Protein AF-A0AAD8BGC6-F1 (afdb_monomer_lite)

InterPro domains:
  IPR000845 Nucleoside phosphorylase domain [PF01048] (9-114)
  IPR035994 Nucleoside phosphorylase superfamily [G3DSA:3.40.50.1580] (1-139)
  IPR035994 Nucleoside phosphorylase superfamily [SSF53167] (5-126)

Structure (mmCIF, N/CA/C/O backbone):
data_AF-A0AAD8BGC6-F1
#
_entry.id   AF-A0AAD8BGC6-F1
#
loop_
_atom_site.group_PDB
_atom_site.id
_atom_site.type_symbol
_atom_site.label_atom_id
_atom_site.label_alt_id
_atom_site.label_comp_id
_atom_site.label_asym_id
_atom_site.label_entity_id
_atom_site.label_seq_id
_atom_site.pdbx_PDB_ins_code
_atom_site.Cartn_x
_atom_site.Cartn_y
_atom_site.Cartn_z
_atom_site.occupancy
_atom_site.B_iso_or_equiv
_atom_site.auth_seq_id
_atom_site.auth_comp_id
_atom_site.auth_asym_id
_atom_site.auth_atom_id
_atom_site.pdbx_PDB_model_num
ATOM 1 N N . ASN A 1 1 ? -9.251 2.056 -31.983 1.00 30.80 1 ASN A N 1
ATOM 2 C CA . ASN A 1 1 ? -8.949 0.799 -32.692 1.00 30.80 1 ASN A CA 1
ATOM 3 C C . ASN A 1 1 ? -8.050 -0.029 -31.780 1.00 30.80 1 ASN A C 1
ATOM 5 O O . ASN A 1 1 ? -7.022 0.501 -31.376 1.00 30.80 1 ASN A O 1
ATOM 9 N N . LYS A 1 2 ? -8.471 -1.263 -31.461 1.00 30.55 2 LYS A N 1
ATOM 10 C CA . LYS A 1 2 ? -7.901 -2.273 -30.542 1.00 30.55 2 LYS A CA 1
ATOM 11 C C . LYS A 1 2 ? -8.475 -2.325 -29.111 1.00 30.55 2 LYS A C 1
ATOM 13 O O . LYS A 1 2 ? -8.086 -1.583 -28.216 1.00 30.55 2 LYS A O 1
ATOM 18 N N . ASP A 1 3 ? -9.409 -3.258 -28.973 1.00 41.06 3 ASP A N 1
ATOM 19 C CA . ASP A 1 3 ? -10.087 -3.787 -27.789 1.00 41.06 3 ASP A CA 1
ATOM 20 C C . ASP A 1 3 ? -9.130 -4.116 -26.653 1.00 41.06 3 ASP A C 1
ATOM 22 O O . ASP A 1 3 ? -8.212 -4.891 -26.905 1.00 41.06 3 ASP A O 1
ATOM 26 N N . ARG A 1 4 ? -9.370 -3.641 -25.419 1.00 41.50 4 ARG A N 1
ATOM 27 C CA . ARG A 1 4 ? -8.818 -4.253 -24.194 1.00 41.50 4 ARG A CA 1
ATOM 28 C C . ARG A 1 4 ? -9.682 -3.944 -22.968 1.00 41.50 4 ARG A C 1
ATOM 30 O O . ARG A 1 4 ? -9.384 -3.042 -22.198 1.00 41.50 4 ARG A O 1
ATOM 37 N N . HIS A 1 5 ? -10.700 -4.769 -22.737 1.00 39.47 5 HIS A N 1
ATOM 38 C CA . HIS A 1 5 ? -11.029 -5.168 -21.368 1.00 39.47 5 HIS A CA 1
ATOM 39 C C . HIS A 1 5 ? -9.799 -5.924 -20.840 1.00 39.47 5 HIS A C 1
ATOM 41 O O . HIS A 1 5 ? -9.627 -7.104 -21.137 1.00 39.47 5 HIS A O 1
ATOM 47 N N . HIS A 1 6 ? -8.841 -5.239 -20.221 1.00 49.66 6 HIS A N 1
ATOM 48 C CA . HIS A 1 6 ? -7.754 -5.904 -19.505 1.00 49.66 6 HIS A CA 1
ATOM 49 C C . HIS A 1 6 ? -8.072 -5.807 -18.023 1.00 49.66 6 HIS A C 1
ATOM 51 O O . HIS A 1 6 ? -8.254 -4.713 -17.501 1.00 49.66 6 HIS A O 1
ATOM 57 N N . ASN A 1 7 ? -8.167 -6.964 -17.369 1.00 52.38 7 ASN A N 1
ATOM 58 C CA . ASN A 1 7 ? -8.185 -7.032 -15.918 1.00 52.38 7 ASN A CA 1
ATOM 59 C C . ASN A 1 7 ? -6.838 -6.503 -15.445 1.00 52.38 7 ASN A C 1
ATOM 61 O O . ASN A 1 7 ? -5.804 -7.146 -15.646 1.00 52.38 7 ASN A O 1
ATOM 65 N N . GLU A 1 8 ? -6.855 -5.306 -14.883 1.00 76.44 8 GLU A N 1
ATOM 66 C CA . GLU A 1 8 ? -5.655 -4.678 -14.367 1.00 76.44 8 GLU A CA 1
ATOM 67 C C . GLU A 1 8 ? -5.478 -5.061 -12.906 1.00 76.44 8 GLU A C 1
ATOM 69 O O . GLU A 1 8 ? -6.408 -5.006 -12.093 1.00 76.44 8 GLU A O 1
ATOM 74 N N . PHE A 1 9 ? -4.262 -5.473 -12.576 1.00 89.25 9 PHE A N 1
ATOM 75 C CA . PHE A 1 9 ? -3.893 -5.807 -11.214 1.00 89.25 9 PHE A CA 1
ATOM 76 C C . PHE A 1 9 ? -3.120 -4.646 -10.626 1.00 89.25 9 PHE A C 1
ATOM 78 O O . PHE A 1 9 ? -2.077 -4.263 -11.148 1.00 89.25 9 PHE A O 1
ATOM 85 N N . VAL A 1 10 ? -3.606 -4.112 -9.514 1.00 91.31 10 VAL A N 1
ATOM 86 C CA . VAL A 1 10 ? -2.888 -3.097 -8.752 1.00 91.31 10 VAL A CA 1
ATOM 87 C C . VAL A 1 10 ? -2.345 -3.745 -7.493 1.00 91.31 10 VAL A C 1
ATOM 89 O O . VAL A 1 10 ? -3.103 -4.153 -6.611 1.00 91.31 10 VAL A O 1
ATOM 92 N N . LEU A 1 11 ? -1.024 -3.842 -7.410 1.00 93.19 11 LEU A N 1
ATOM 93 C CA . LEU A 1 11 ? -0.325 -4.378 -6.252 1.00 93.19 11 LEU A CA 1
ATOM 94 C C . LEU A 1 11 ? 0.212 -3.214 -5.431 1.00 93.19 11 LEU A C 1
ATOM 96 O O . LEU A 1 11 ? 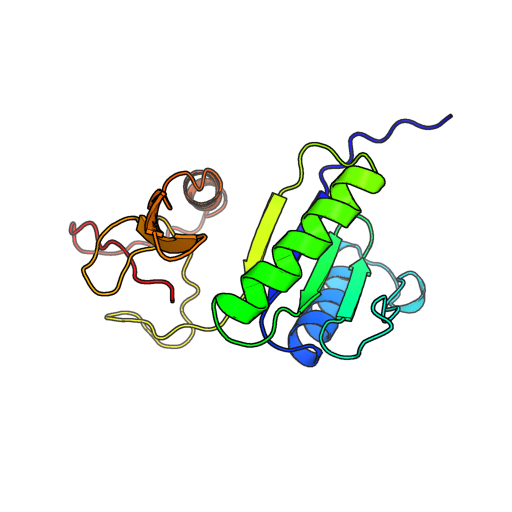1.007 -2.418 -5.923 1.00 93.19 11 LEU A O 1
ATOM 100 N N . VAL A 1 12 ? -0.206 -3.119 -4.173 1.00 94.00 12 VAL A N 1
ATOM 101 C CA . VAL A 1 12 ? 0.272 -2.082 -3.254 1.00 94.00 12 VAL A CA 1
ATOM 102 C C . VAL A 1 12 ? 1.065 -2.699 -2.111 1.00 94.00 12 VAL A C 1
ATOM 104 O O . VAL A 1 12 ? 0.656 -3.710 -1.542 1.00 94.00 12 VAL A O 1
ATOM 107 N N . GLY A 1 13 ? 2.185 -2.087 -1.738 1.00 94.06 13 GLY A N 1
ATOM 108 C CA . GLY A 1 13 ? 2.995 -2.561 -0.614 1.00 94.06 13 GLY A CA 1
ATOM 109 C C . GLY A 1 13 ? 3.799 -1.460 0.062 1.00 94.06 13 GLY A C 1
ATOM 110 O O . GLY A 1 13 ? 3.740 -0.302 -0.325 1.00 94.06 13 GLY A O 1
ATOM 111 N N . GLY A 1 14 ? 4.530 -1.798 1.123 1.00 92.31 14 GLY A N 1
ATOM 112 C CA . GLY A 1 14 ? 5.122 -0.778 1.997 1.00 92.31 14 GLY A CA 1
ATOM 113 C C . GLY A 1 14 ? 6.256 0.041 1.362 1.00 92.31 14 GLY A C 1
ATOM 114 O O . GLY A 1 14 ? 6.100 1.234 1.103 1.00 92.31 14 GLY A O 1
ATOM 115 N N . THR A 1 15 ? 7.424 -0.575 1.165 1.00 91.44 15 THR A N 1
ATOM 116 C CA . THR A 1 15 ? 8.645 0.118 0.723 1.00 91.44 15 THR A CA 1
ATOM 117 C C . THR A 1 15 ? 8.817 0.052 -0.788 1.00 91.44 15 THR A C 1
ATOM 119 O O . THR A 1 15 ? 8.341 -0.882 -1.434 1.00 91.44 15 THR A O 1
ATOM 122 N N . ARG A 1 16 ? 9.528 1.039 -1.337 1.00 91.25 16 ARG A N 1
ATOM 123 C CA . ARG A 1 16 ? 9.845 1.131 -2.764 1.00 91.25 16 ARG A CA 1
ATOM 124 C C . ARG A 1 16 ? 10.629 -0.085 -3.241 1.00 91.25 16 ARG A C 1
ATOM 126 O O . ARG A 1 16 ? 10.226 -0.738 -4.191 1.00 91.25 16 ARG A O 1
ATOM 133 N N . GLU A 1 17 ? 11.676 -0.440 -2.509 1.00 90.38 17 GLU A N 1
ATOM 134 C CA . GLU A 1 17 ? 12.637 -1.481 -2.876 1.00 90.38 17 GLU A CA 1
ATOM 135 C C . GLU A 1 17 ? 11.955 -2.857 -2.958 1.00 90.38 17 GLU A C 1
ATOM 137 O O . GLU A 1 17 ? 12.233 -3.651 -3.857 1.00 90.38 17 GLU A O 1
ATOM 142 N N . ARG A 1 18 ? 10.987 -3.124 -2.065 1.00 91.50 18 ARG A N 1
ATOM 143 C CA . ARG A 1 18 ? 10.178 -4.352 -2.120 1.00 91.50 18 ARG A CA 1
ATOM 144 C C . ARG A 1 18 ? 9.264 -4.376 -3.338 1.00 91.50 18 ARG A C 1
ATOM 146 O O . ARG A 1 18 ? 9.140 -5.423 -3.964 1.00 91.50 18 ARG A O 1
ATOM 153 N N . MET A 1 19 ? 8.625 -3.253 -3.662 1.00 91.62 19 MET A N 1
ATOM 154 C CA . MET A 1 19 ? 7.721 -3.182 -4.812 1.00 91.62 19 MET A CA 1
ATOM 155 C C . MET A 1 19 ? 8.471 -3.249 -6.140 1.00 91.62 19 MET A C 1
ATOM 157 O O . MET A 1 19 ? 7.980 -3.885 -7.064 1.00 91.62 19 MET A O 1
ATOM 161 N N . GLU A 1 20 ? 9.673 -2.681 -6.216 1.00 89.75 20 GLU A N 1
ATOM 162 C CA . GLU A 1 20 ? 10.548 -2.817 -7.381 1.00 89.75 20 GLU A CA 1
ATOM 163 C C . GLU A 1 20 ? 10.999 -4.267 -7.573 1.00 89.75 20 GLU A C 1
ATOM 165 O O . GLU A 1 20 ? 10.865 -4.825 -8.660 1.00 89.75 20 GLU A O 1
ATOM 170 N N . THR A 1 21 ? 11.474 -4.906 -6.498 1.00 91.25 21 THR A N 1
ATOM 171 C CA . THR A 1 21 ? 11.887 -6.318 -6.524 1.00 91.25 21 THR A CA 1
ATOM 172 C C . THR A 1 21 ? 10.727 -7.210 -6.956 1.00 91.25 21 THR A C 1
ATOM 174 O O . THR A 1 21 ? 10.897 -8.098 -7.789 1.00 91.25 21 THR A O 1
ATOM 177 N N . LEU A 1 22 ? 9.527 -6.950 -6.429 1.00 91.38 22 LEU A N 1
ATOM 178 C CA . LEU A 1 22 ? 8.319 -7.656 -6.831 1.00 91.38 22 LEU A CA 1
ATOM 179 C C . LEU A 1 22 ? 8.013 -7.432 -8.317 1.00 91.38 22 LEU A C 1
ATOM 181 O O . LEU A 1 22 ? 7.757 -8.397 -9.026 1.00 91.38 22 LEU A O 1
ATOM 185 N N . ALA A 1 23 ? 8.067 -6.191 -8.799 1.00 89.12 23 ALA A N 1
ATOM 186 C CA . ALA A 1 23 ? 7.813 -5.864 -10.198 1.00 89.12 23 ALA A CA 1
ATOM 187 C C . ALA A 1 23 ? 8.782 -6.604 -11.141 1.00 89.12 23 ALA A C 1
ATOM 189 O O . ALA A 1 23 ? 8.335 -7.266 -12.078 1.00 89.12 23 ALA A O 1
ATOM 190 N N . ARG A 1 24 ? 10.089 -6.583 -10.845 1.00 88.38 24 ARG A N 1
ATOM 191 C CA . ARG A 1 24 ? 11.120 -7.339 -11.584 1.00 88.38 24 ARG A CA 1
ATOM 192 C C . ARG A 1 24 ? 10.877 -8.847 -11.538 1.00 88.38 24 ARG A C 1
ATOM 194 O O . ARG A 1 24 ? 10.999 -9.543 -12.547 1.00 88.38 24 ARG A O 1
ATOM 201 N N . HIS A 1 25 ? 10.471 -9.363 -10.381 1.00 89.38 25 HIS A N 1
ATOM 202 C CA . HIS A 1 25 ? 10.140 -10.776 -10.244 1.00 89.38 25 HIS A CA 1
ATOM 203 C C . HIS A 1 25 ? 8.912 -11.162 -11.079 1.00 89.38 25 HIS A C 1
ATOM 205 O O . HIS A 1 25 ? 8.926 -12.199 -11.732 1.00 89.38 25 HIS A O 1
ATOM 211 N N . LEU A 1 26 ? 7.863 -10.339 -11.116 1.00 88.50 26 LEU A N 1
ATOM 212 C CA . LEU A 1 26 ? 6.660 -10.600 -11.916 1.00 88.50 26 LEU A CA 1
ATOM 213 C C . LEU A 1 26 ? 6.944 -10.522 -13.423 1.00 88.50 26 LEU A C 1
ATOM 215 O O . LEU A 1 26 ? 6.453 -11.353 -14.188 1.00 88.50 26 LEU A O 1
ATOM 219 N N . ALA A 1 27 ? 7.772 -9.560 -13.831 1.00 84.44 27 ALA A N 1
ATOM 220 C CA . ALA A 1 27 ? 8.253 -9.396 -15.200 1.00 84.44 27 ALA A CA 1
ATOM 221 C C . ALA A 1 27 ? 8.943 -10.666 -15.722 1.00 84.44 27 ALA A C 1
ATOM 223 O O . ALA A 1 27 ? 8.605 -11.178 -16.791 1.00 84.44 27 ALA A O 1
ATOM 224 N N . THR A 1 28 ? 9.870 -11.197 -14.926 1.00 84.31 28 THR A N 1
ATOM 225 C CA . THR A 1 28 ? 10.695 -12.352 -15.295 1.00 84.31 28 THR A CA 1
ATOM 226 C C . THR A 1 28 ? 9.958 -13.681 -15.129 1.00 84.31 28 THR A C 1
ATOM 228 O O . THR A 1 28 ? 9.935 -14.487 -16.055 1.00 84.31 28 THR A O 1
ATOM 231 N N . SER A 1 29 ? 9.323 -13.920 -13.977 1.00 80.88 29 SER A N 1
ATOM 232 C CA . SER A 1 29 ? 8.746 -15.230 -13.635 1.00 80.88 29 SER A CA 1
ATOM 233 C C . SER A 1 29 ? 7.376 -15.501 -14.256 1.00 80.88 29 SER A C 1
ATOM 235 O O . SER A 1 29 ? 7.107 -16.633 -14.652 1.00 80.88 29 SER A O 1
ATOM 237 N N . ILE A 1 30 ? 6.501 -14.491 -14.335 1.00 77.50 30 ILE A N 1
ATOM 238 C CA . ILE A 1 30 ? 5.120 -14.674 -14.808 1.00 77.50 30 ILE A CA 1
ATOM 239 C C . ILE A 1 30 ? 5.003 -14.332 -16.289 1.00 77.50 30 ILE A C 1
ATOM 241 O O . ILE A 1 30 ? 4.340 -15.050 -17.034 1.00 77.50 30 ILE A O 1
ATOM 245 N N . LEU A 1 31 ? 5.626 -13.233 -16.723 1.00 77.06 31 LEU A N 1
ATOM 246 C CA . LEU A 1 31 ? 5.501 -12.757 -18.103 1.00 77.06 31 LEU A CA 1
ATOM 247 C C . LEU A 1 31 ? 6.612 -13.267 -19.029 1.00 77.06 31 LEU A C 1
ATOM 249 O O . LEU A 1 31 ? 6.441 -13.174 -20.244 1.00 77.06 31 LEU A O 1
ATOM 253 N N . GLY A 1 32 ? 7.712 -13.806 -18.489 1.00 75.88 32 GLY A N 1
ATOM 254 C CA . GLY A 1 32 ? 8.820 -14.357 -19.278 1.00 75.88 32 GLY A CA 1
ATOM 255 C C . GLY A 1 32 ? 9.505 -13.328 -20.182 1.00 75.88 32 GLY A C 1
ATOM 256 O O . GLY A 1 32 ? 9.985 -13.687 -21.255 1.00 75.88 32 GLY A O 1
ATOM 257 N N . ARG A 1 33 ? 9.493 -12.048 -19.794 1.00 69.69 33 ARG A N 1
ATOM 258 C CA . ARG A 1 33 ? 10.037 -10.934 -20.585 1.00 69.69 33 ARG A CA 1
ATOM 259 C C . ARG A 1 33 ? 11.310 -10.379 -19.965 1.00 69.69 33 ARG A C 1
ATOM 261 O O . ARG A 1 33 ? 11.530 -10.519 -18.760 1.00 69.69 33 ARG A O 1
ATOM 268 N N . ALA A 1 34 ? 12.131 -9.749 -20.799 1.00 65.56 34 ALA A N 1
ATOM 269 C CA . ALA A 1 34 ? 13.341 -9.081 -20.347 1.00 65.56 34 ALA A CA 1
ATOM 270 C C . ALA A 1 34 ? 12.972 -7.820 -19.547 1.00 65.56 34 ALA A C 1
ATOM 272 O O . ALA A 1 34 ? 11.952 -7.186 -19.813 1.00 65.56 34 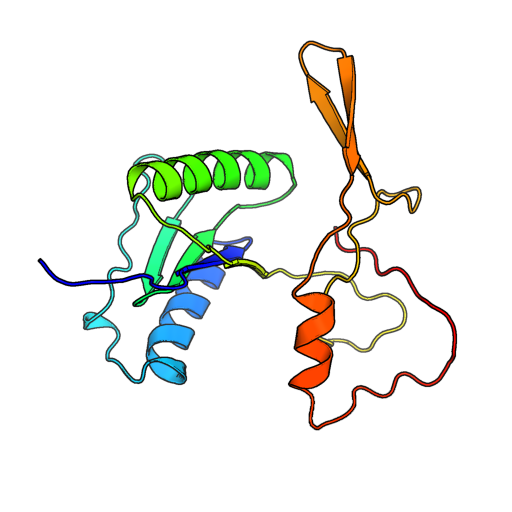ALA A O 1
ATOM 273 N N . GLU A 1 35 ? 13.776 -7.455 -18.544 1.00 63.81 35 GLU A N 1
ATOM 274 C CA . GLU A 1 35 ? 13.487 -6.288 -17.691 1.00 63.81 35 GLU A CA 1
ATOM 275 C C . GLU A 1 35 ? 13.373 -4.987 -18.505 1.00 63.81 35 GLU A C 1
ATOM 277 O O . GLU A 1 35 ? 12.571 -4.117 -18.186 1.00 63.81 35 GLU A O 1
ATOM 282 N N . GLU A 1 36 ? 14.119 -4.892 -19.601 1.00 63.03 36 GLU A N 1
ATOM 283 C CA . GLU A 1 36 ? 14.122 -3.776 -20.551 1.00 63.03 36 GLU A CA 1
ATOM 284 C C . GLU A 1 36 ? 12.786 -3.546 -21.284 1.00 63.03 36 GLU A C 1
ATOM 286 O O . GLU A 1 36 ? 12.553 -2.450 -21.790 1.00 63.03 36 GLU A O 1
ATOM 291 N N . ASP A 1 37 ? 11.864 -4.516 -21.263 1.00 62.69 37 ASP A N 1
ATOM 292 C CA . ASP A 1 37 ? 10.515 -4.365 -21.829 1.00 62.69 37 ASP A CA 1
ATOM 293 C C . ASP A 1 37 ? 9.552 -3.586 -20.913 1.00 62.69 37 ASP A C 1
ATOM 295 O O . ASP A 1 37 ? 8.414 -3.295 -21.305 1.00 62.69 37 ASP A O 1
ATOM 299 N N . PHE A 1 38 ? 9.957 -3.283 -19.675 1.00 64.88 38 PHE A N 1
ATOM 300 C CA . PHE A 1 38 ? 9.073 -2.723 -18.658 1.00 64.88 38 PHE A CA 1
ATOM 301 C C . PHE A 1 38 ? 9.458 -1.305 -18.248 1.00 64.88 38 PHE A C 1
ATOM 303 O O . PHE A 1 38 ? 10.620 -0.960 -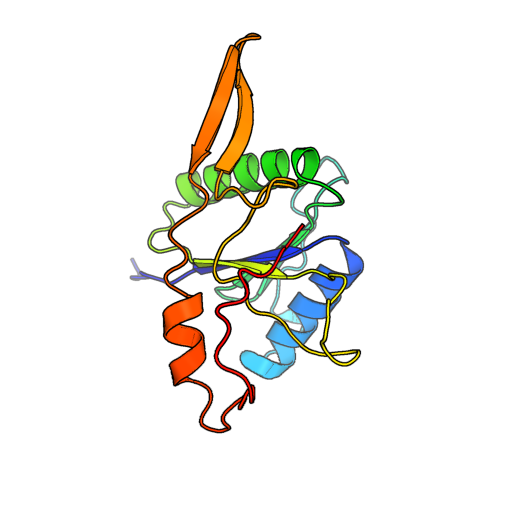18.043 1.00 64.88 38 PHE A O 1
ATOM 310 N N . SER A 1 39 ? 8.430 -0.472 -18.079 1.00 63.47 39 SER A N 1
ATOM 311 C CA . SER A 1 39 ? 8.595 0.874 -17.548 1.00 63.47 39 SER A CA 1
ATOM 312 C C . SER A 1 39 ? 8.612 0.802 -16.026 1.00 63.47 39 SER A C 1
ATOM 314 O O . SER A 1 39 ? 7.575 0.682 -15.367 1.00 63.47 39 SER A O 1
ATOM 316 N N . PHE A 1 40 ? 9.812 0.892 -15.463 1.00 61.03 40 PHE A N 1
ATOM 317 C CA . PHE A 1 40 ? 10.016 1.080 -14.027 1.00 61.03 40 PHE A CA 1
ATOM 318 C C . PHE A 1 40 ? 9.954 2.563 -13.621 1.00 61.03 40 PHE A C 1
ATOM 320 O O . PHE A 1 40 ? 10.508 2.946 -12.593 1.00 61.03 40 PHE A O 1
ATOM 327 N N . ASP A 1 41 ? 9.335 3.405 -14.454 1.00 56.62 41 ASP A N 1
ATOM 328 C CA . ASP A 1 41 ? 9.449 4.853 -14.347 1.00 56.62 41 ASP A CA 1
ATOM 329 C C . ASP A 1 41 ? 8.812 5.396 -13.059 1.00 56.62 41 ASP A C 1
ATOM 331 O O . ASP A 1 41 ? 7.680 5.067 -12.695 1.00 56.62 41 ASP A O 1
ATOM 335 N N . HIS A 1 42 ? 9.550 6.266 -12.367 1.00 55.47 42 HIS A N 1
ATOM 336 C CA . HIS A 1 42 ? 9.152 6.887 -11.108 1.00 55.47 42 HIS A CA 1
ATOM 337 C C . HIS A 1 42 ? 8.046 7.924 -11.357 1.00 55.47 42 HIS A C 1
ATOM 339 O O . HIS A 1 42 ? 8.287 9.124 -11.435 1.00 55.47 42 HIS A O 1
ATOM 345 N N . SER A 1 43 ? 6.796 7.473 -11.454 1.00 52.94 43 SER A N 1
ATOM 346 C CA . SER A 1 43 ? 5.666 8.295 -11.909 1.00 52.94 43 SER A CA 1
ATOM 347 C C . SER A 1 43 ? 5.134 9.344 -10.918 1.00 52.94 43 SER A C 1
ATOM 349 O O . SER A 1 43 ? 3.999 9.799 -11.068 1.00 52.94 43 SER A O 1
ATOM 351 N N . PHE A 1 44 ? 5.888 9.736 -9.890 1.00 57.75 44 PHE A N 1
ATOM 352 C CA . PHE A 1 44 ? 5.445 10.769 -8.953 1.00 57.75 44 PHE A CA 1
ATOM 353 C C . PHE A 1 44 ? 6.564 11.786 -8.737 1.00 57.75 44 PHE A C 1
ATOM 355 O O . PHE A 1 44 ? 7.584 11.488 -8.123 1.00 57.75 44 PHE A O 1
ATOM 362 N N . GLN A 1 45 ? 6.336 13.018 -9.209 1.00 51.16 45 GLN A N 1
ATOM 363 C CA . GLN A 1 45 ? 7.245 14.173 -9.071 1.00 51.16 45 GLN A CA 1
ATOM 364 C C . GLN A 1 45 ? 7.668 14.445 -7.614 1.00 51.16 45 GLN A C 1
ATOM 366 O O . GLN A 1 45 ? 8.675 15.099 -7.357 1.00 51.16 45 GLN A O 1
ATOM 371 N N . ASN A 1 46 ? 6.914 13.901 -6.658 1.00 56.00 46 ASN A N 1
ATOM 372 C CA . ASN A 1 46 ? 7.113 14.044 -5.230 1.00 56.00 46 ASN A CA 1
ATOM 373 C C . ASN A 1 46 ? 7.503 12.651 -4.716 1.00 56.00 46 ASN A C 1
ATOM 375 O O . ASN A 1 46 ? 6.628 11.799 -4.592 1.00 56.00 46 ASN A O 1
ATOM 379 N N . SER A 1 47 ? 8.784 12.416 -4.426 1.00 65.31 47 SER A N 1
ATOM 380 C CA . SER A 1 47 ? 9.471 11.140 -4.100 1.00 65.31 47 SER A CA 1
ATOM 381 C C . SER A 1 47 ? 8.831 10.146 -3.095 1.00 65.31 47 SER A C 1
ATOM 383 O O . SER A 1 47 ? 9.438 9.119 -2.770 1.00 65.31 47 SER A O 1
ATOM 385 N N . ARG A 1 48 ? 7.628 10.421 -2.576 1.00 80.31 48 ARG A N 1
ATOM 386 C CA . ARG A 1 48 ? 6.894 9.640 -1.567 1.00 80.31 48 ARG A CA 1
ATOM 387 C C . ARG A 1 48 ? 6.407 8.286 -2.081 1.00 80.31 48 ARG A C 1
ATOM 389 O O . ARG A 1 48 ? 6.497 7.295 -1.355 1.00 80.31 48 ARG A O 1
ATOM 396 N N . TYR A 1 49 ? 5.917 8.246 -3.316 1.00 87.44 49 TYR A N 1
ATOM 397 C CA . TYR A 1 49 ? 5.419 7.031 -3.956 1.00 87.44 49 TYR A CA 1
ATOM 398 C C . TYR A 1 49 ? 6.179 6.768 -5.256 1.00 87.44 49 TYR A C 1
ATOM 400 O O . TYR A 1 49 ? 6.796 7.651 -5.844 1.00 87.44 49 TYR A O 1
ATOM 408 N N . SER A 1 50 ? 6.199 5.520 -5.678 1.00 87.25 50 SER A N 1
ATOM 409 C CA . SER A 1 50 ? 6.918 4.993 -6.826 1.00 87.25 50 SER A CA 1
ATOM 410 C C . SER A 1 50 ? 6.036 3.905 -7.414 1.00 87.25 50 SER A C 1
ATOM 412 O O . SER A 1 50 ? 5.559 3.029 -6.686 1.00 87.25 50 SER A O 1
ATOM 414 N N . GLY A 1 51 ? 5.762 4.036 -8.707 1.00 87.38 51 GLY A N 1
ATOM 415 C CA . GLY A 1 51 ? 4.962 3.105 -9.485 1.00 87.38 51 GLY A CA 1
ATOM 416 C C . GLY A 1 51 ? 5.850 2.340 -10.455 1.00 87.38 51 GLY A C 1
ATOM 417 O O . GLY A 1 51 ? 6.829 2.885 -10.944 1.00 87.38 51 GLY A O 1
ATOM 418 N N . TYR A 1 52 ? 5.505 1.090 -10.730 1.00 86.81 52 TYR A N 1
ATOM 419 C CA . TYR A 1 52 ? 6.204 0.232 -11.680 1.00 86.81 52 TYR A CA 1
ATOM 420 C C . TYR A 1 52 ? 5.158 -0.493 -12.523 1.00 86.81 52 TYR A C 1
ATOM 422 O O . TYR A 1 52 ? 4.290 -1.177 -11.969 1.00 86.81 52 TYR A O 1
ATOM 430 N N . LEU A 1 53 ? 5.207 -0.332 -13.846 1.00 85.19 53 LEU A N 1
ATOM 431 C CA . LEU A 1 53 ? 4.234 -0.926 -14.759 1.00 85.19 53 LEU A CA 1
ATOM 432 C C . LEU A 1 53 ? 4.835 -2.143 -15.464 1.00 85.19 53 LEU A C 1
ATOM 434 O O . LEU A 1 53 ? 5.762 -2.035 -16.266 1.00 85.19 53 LEU A O 1
ATOM 438 N N . VAL A 1 54 ? 4.256 -3.308 -15.185 1.00 83.81 54 VAL A N 1
ATOM 439 C CA . VAL A 1 54 ? 4.707 -4.614 -15.665 1.00 83.81 54 VAL A CA 1
ATOM 440 C C . VAL A 1 54 ? 3.573 -5.281 -16.439 1.00 83.81 54 VAL A C 1
ATOM 442 O O . VAL A 1 54 ? 2.769 -6.040 -15.895 1.00 83.81 54 VAL A O 1
ATOM 445 N N . GLY A 1 55 ? 3.455 -4.953 -17.729 1.00 81.81 55 GLY A N 1
ATOM 446 C CA . GLY A 1 55 ? 2.344 -5.418 -18.563 1.00 81.81 55 GLY A CA 1
ATOM 447 C C . GLY A 1 55 ? 0.991 -4.935 -18.007 1.00 81.81 55 GLY A C 1
ATOM 448 O O . GLY A 1 55 ? 0.803 -3.727 -17.904 1.00 81.81 55 GLY A O 1
ATOM 449 N N . PRO A 1 56 ? 0.047 -5.831 -17.650 1.00 84.38 56 PRO A N 1
ATOM 450 C CA . PRO A 1 56 ? -1.236 -5.459 -17.039 1.00 84.38 56 PRO A CA 1
ATOM 451 C C . PRO A 1 56 ? -1.169 -5.256 -15.509 1.00 84.38 56 PRO A C 1
ATOM 453 O O . PRO A 1 56 ? -2.210 -5.113 -14.864 1.00 84.38 56 PRO A O 1
ATOM 456 N N . ILE A 1 57 ? 0.024 -5.315 -14.906 1.00 86.94 57 ILE A N 1
ATOM 457 C CA . ILE A 1 57 ? 0.222 -5.217 -13.456 1.00 86.94 57 ILE A CA 1
ATOM 458 C C . ILE A 1 57 ? 0.857 -3.870 -13.116 1.00 86.94 57 ILE A C 1
ATOM 460 O O . ILE A 1 57 ? 1.938 -3.547 -13.603 1.00 86.94 57 ILE A O 1
ATOM 464 N N . PHE A 1 58 ? 0.226 -3.114 -12.224 1.00 88.69 58 PHE A N 1
ATOM 465 C CA . PHE A 1 58 ? 0.739 -1.857 -11.697 1.00 88.69 58 PHE A CA 1
ATOM 466 C C . PHE A 1 58 ? 1.131 -2.013 -10.223 1.00 88.69 58 PHE A C 1
ATOM 468 O O . PHE A 1 58 ? 0.284 -2.227 -9.357 1.00 88.69 58 PHE A O 1
ATOM 475 N N . CYS A 1 59 ? 2.428 -1.930 -9.934 1.00 90.81 59 CYS A N 1
ATOM 476 C CA . CYS A 1 59 ? 2.990 -2.069 -8.593 1.00 90.81 59 CYS A CA 1
ATOM 477 C C . CYS A 1 59 ? 3.285 -0.692 -7.991 1.00 90.81 59 CYS A C 1
ATOM 479 O O . CYS A 1 59 ? 4.007 0.084 -8.605 1.00 90.81 59 CYS A O 1
ATOM 481 N N . VAL A 1 60 ? 2.786 -0.389 -6.790 1.00 91.50 60 VAL A N 1
ATOM 482 C CA . VAL A 1 60 ? 2.972 0.923 -6.143 1.00 91.50 60 VAL A CA 1
ATOM 483 C C . VAL A 1 60 ? 3.343 0.779 -4.670 1.00 91.50 60 VAL A C 1
ATOM 485 O O . VAL A 1 60 ? 2.738 -0.010 -3.941 1.00 91.50 60 VAL A O 1
ATOM 488 N N . ASN A 1 61 ? 4.318 1.557 -4.190 1.00 92.81 61 ASN A N 1
ATOM 489 C CA . ASN A 1 61 ? 4.577 1.634 -2.751 1.00 92.81 61 ASN A CA 1
ATOM 490 C C . ASN A 1 61 ? 3.636 2.635 -2.060 1.00 92.81 61 ASN A C 1
ATOM 492 O O . ASN A 1 61 ? 3.289 3.666 -2.621 1.00 92.81 61 ASN A O 1
ATOM 496 N N . HIS A 1 62 ? 3.267 2.359 -0.812 1.00 92.88 62 HIS A N 1
ATOM 497 C CA . HIS A 1 62 ? 2.332 3.167 -0.030 1.00 92.88 62 HIS A CA 1
ATOM 498 C C . HIS A 1 62 ? 2.896 3.605 1.330 1.00 92.88 62 HIS A C 1
ATOM 500 O O . HIS A 1 62 ? 2.175 4.201 2.127 1.00 92.88 62 HIS A O 1
ATOM 506 N N . GLY A 1 63 ? 4.152 3.289 1.656 1.00 91.75 63 GLY A N 1
ATOM 507 C CA . GLY A 1 63 ? 4.769 3.648 2.935 1.00 91.75 63 GLY A CA 1
ATOM 508 C C . GLY A 1 63 ? 4.178 2.890 4.130 1.00 91.75 63 GLY A C 1
ATOM 509 O O . GLY A 1 63 ? 3.843 1.709 4.029 1.00 91.75 63 GLY A O 1
ATOM 510 N N . ILE A 1 64 ? 4.068 3.558 5.282 1.00 92.25 64 ILE A N 1
ATOM 511 C CA . ILE A 1 64 ? 3.634 2.948 6.549 1.00 92.25 64 ILE A CA 1
ATOM 512 C C . ILE A 1 64 ? 2.306 3.553 7.012 1.00 92.25 64 ILE A C 1
ATOM 514 O O . ILE A 1 64 ? 2.134 4.771 7.035 1.00 92.25 64 ILE A O 1
ATOM 518 N N . GLY A 1 65 ? 1.396 2.678 7.444 1.00 91.56 65 GLY A N 1
ATOM 519 C CA . GLY A 1 65 ? 0.149 3.046 8.108 1.00 91.56 65 GLY A CA 1
ATOM 520 C C . GLY A 1 65 ? -0.982 3.472 7.171 1.00 91.56 65 GLY A C 1
ATOM 521 O O . GLY A 1 65 ? -0.789 3.793 5.996 1.00 91.56 65 GLY A O 1
ATOM 522 N N . ASN A 1 66 ? -2.189 3.497 7.737 1.00 91.31 66 ASN A N 1
ATOM 523 C CA . ASN A 1 66 ? -3.419 3.843 7.025 1.00 91.31 66 ASN A CA 1
ATOM 524 C C . ASN A 1 66 ? -3.420 5.253 6.411 1.00 91.31 66 ASN A C 1
ATOM 526 O O . ASN A 1 66 ? -3.907 5.373 5.290 1.00 91.31 66 ASN A O 1
ATOM 530 N N . PRO A 1 67 ? -2.865 6.305 7.054 1.00 91.50 67 PRO A N 1
ATOM 531 C CA . PRO A 1 67 ? -2.836 7.638 6.448 1.00 91.50 67 PRO A CA 1
ATOM 532 C C . PRO A 1 67 ? -2.026 7.693 5.149 1.00 91.50 67 PRO A C 1
ATOM 534 O O . PRO A 1 67 ? -2.418 8.362 4.202 1.00 91.50 67 PRO A O 1
ATOM 537 N N . SER A 1 68 ? -0.903 6.974 5.080 1.00 92.62 68 SER A N 1
ATOM 538 C CA . SER A 1 68 ? -0.083 6.946 3.867 1.00 92.62 68 SER A CA 1
ATOM 539 C C . SER A 1 68 ? -0.723 6.083 2.777 1.00 92.62 68 SER A C 1
ATOM 541 O O . SER A 1 68 ? -0.714 6.455 1.604 1.00 92.62 68 SER A O 1
ATOM 543 N N . LEU A 1 69 ? -1.335 4.959 3.162 1.00 92.50 69 LEU A N 1
ATOM 544 C CA . LEU A 1 69 ? -2.078 4.108 2.237 1.00 92.50 69 LEU A CA 1
ATOM 545 C C . LEU A 1 69 ? -3.295 4.825 1.638 1.00 92.50 69 LEU A C 1
ATOM 547 O O . LEU A 1 69 ? -3.532 4.694 0.442 1.00 92.50 69 LEU A O 1
ATOM 551 N N . SER A 1 70 ? -4.051 5.596 2.424 1.00 92.25 70 SER A N 1
ATOM 552 C CA . SER A 1 70 ? -5.242 6.290 1.921 1.00 92.25 70 SER A CA 1
ATOM 553 C C . SER A 1 70 ? -4.894 7.328 0.855 1.00 92.25 70 SER A C 1
ATOM 555 O O . SER A 1 70 ? -5.567 7.379 -0.172 1.00 92.25 70 SER A O 1
ATOM 557 N N . VAL A 1 71 ? -3.815 8.096 1.042 1.00 91.88 71 VAL A N 1
ATOM 558 C CA . VAL A 1 71 ? -3.322 9.046 0.032 1.00 91.88 71 VAL A CA 1
ATOM 559 C C . VAL A 1 71 ? -2.954 8.313 -1.259 1.00 91.88 71 VAL A C 1
ATOM 561 O O . VAL A 1 71 ? -3.462 8.674 -2.321 1.00 91.88 71 VAL A O 1
ATOM 564 N N . ALA A 1 72 ? -2.161 7.240 -1.164 1.00 90.62 72 ALA A N 1
ATOM 565 C CA . ALA A 1 72 ? -1.782 6.437 -2.326 1.00 90.62 72 ALA A CA 1
ATOM 566 C C . ALA A 1 72 ? -3.013 5.873 -3.057 1.00 90.62 72 ALA A C 1
ATOM 568 O O . ALA A 1 72 ? -3.128 6.003 -4.273 1.00 90.62 72 ALA A O 1
ATOM 569 N N . LEU A 1 73 ? -3.979 5.308 -2.327 1.00 92.12 73 LEU A N 1
ATOM 570 C CA . LEU A 1 73 ? -5.215 4.778 -2.908 1.00 92.12 73 LEU A CA 1
ATOM 571 C C . LEU A 1 73 ? -6.046 5.868 -3.594 1.00 92.12 73 LEU A C 1
ATOM 573 O O . LEU A 1 73 ? -6.538 5.651 -4.699 1.00 92.12 73 LEU A O 1
ATOM 577 N N . HIS A 1 74 ? -6.187 7.047 -2.984 1.00 91.06 74 HIS A N 1
ATOM 578 C CA . HIS A 1 74 ? -6.922 8.159 -3.589 1.00 91.06 74 HIS A CA 1
ATOM 579 C C . HIS A 1 74 ? -6.289 8.637 -4.902 1.00 91.06 74 HIS A C 1
ATOM 581 O O . HIS A 1 74 ? -7.015 8.974 -5.841 1.00 91.06 74 HIS A O 1
ATOM 587 N N . GLU A 1 75 ? -4.961 8.662 -4.990 1.00 89.88 75 GLU A N 1
ATOM 588 C CA . GLU A 1 75 ? -4.242 9.020 -6.215 1.00 89.88 75 GLU A CA 1
ATOM 589 C C . GLU A 1 75 ? -4.357 7.921 -7.279 1.00 89.88 75 GLU A C 1
ATOM 591 O O . GLU A 1 75 ? -4.708 8.212 -8.425 1.00 89.88 75 GLU A O 1
ATOM 596 N N . ILE A 1 76 ? -4.172 6.656 -6.891 1.00 88.94 76 ILE A N 1
ATOM 597 C CA . ILE A 1 76 ? -4.307 5.492 -7.776 1.00 88.94 76 ILE A CA 1
ATOM 598 C C . ILE A 1 76 ? -5.721 5.412 -8.361 1.00 88.94 76 ILE A C 1
ATOM 600 O O . ILE A 1 76 ? -5.872 5.289 -9.573 1.00 88.94 76 ILE A O 1
ATOM 604 N N . PHE A 1 77 ? -6.775 5.543 -7.549 1.00 90.06 77 PHE A N 1
ATOM 605 C CA . PHE A 1 77 ? -8.148 5.492 -8.061 1.00 90.06 77 PHE A CA 1
ATOM 606 C C . PHE A 1 77 ? -8.449 6.631 -9.040 1.00 90.06 77 PHE A C 1
ATOM 608 O O . PHE A 1 77 ? -9.146 6.417 -10.031 1.00 90.06 77 PHE A O 1
ATOM 615 N N . ARG A 1 78 ? -7.892 7.830 -8.817 1.00 89.00 78 ARG A N 1
ATOM 616 C CA . ARG A 1 78 ? -7.999 8.934 -9.784 1.00 89.00 78 ARG A CA 1
ATOM 617 C C . ARG A 1 78 ? -7.267 8.625 -11.088 1.00 89.00 78 ARG A C 1
ATOM 619 O O . ARG A 1 78 ? -7.784 8.974 -12.149 1.00 89.00 78 ARG A O 1
ATOM 626 N N . LEU A 1 79 ? -6.094 7.998 -11.016 1.00 86.25 79 LEU A N 1
ATOM 627 C CA . LEU A 1 79 ? -5.329 7.572 -12.188 1.00 86.25 79 LEU A CA 1
ATOM 628 C C . LEU A 1 79 ? -6.119 6.543 -13.000 1.00 86.25 79 LEU A C 1
ATOM 630 O O . LEU A 1 79 ? -6.363 6.772 -14.182 1.00 86.25 79 LEU A O 1
ATOM 634 N N . LEU A 1 80 ? -6.601 5.479 -12.356 1.00 86.62 80 LEU A N 1
ATOM 635 C CA . LEU A 1 80 ? -7.399 4.424 -12.992 1.00 86.62 80 LEU A CA 1
ATOM 636 C C . LEU A 1 80 ? -8.681 4.979 -13.623 1.00 86.62 80 LEU A C 1
ATOM 638 O O . LEU A 1 80 ? -9.028 4.635 -14.750 1.00 86.62 80 LEU A O 1
ATOM 642 N N . TYR A 1 81 ? -9.354 5.903 -12.930 1.00 87.50 81 TYR A N 1
ATOM 643 C CA . TYR A 1 81 ? -10.537 6.579 -13.458 1.00 87.50 81 TYR A CA 1
ATOM 644 C C . TYR A 1 81 ? -10.223 7.385 -14.728 1.00 87.50 81 TYR A C 1
ATOM 646 O O . TYR A 1 81 ? -10.944 7.290 -15.721 1.00 87.50 81 TYR A O 1
ATOM 654 N N . ARG A 1 82 ? -9.125 8.155 -14.731 1.00 86.88 82 ARG A N 1
ATOM 655 C CA . ARG A 1 82 ? -8.690 8.932 -15.908 1.00 86.88 82 ARG A CA 1
ATOM 656 C C . ARG A 1 82 ? -8.245 8.039 -17.065 1.00 86.88 82 ARG A C 1
ATOM 658 O O . ARG A 1 82 ? -8.503 8.386 -18.215 1.00 86.88 82 ARG A O 1
ATOM 665 N N . ALA A 1 83 ? -7.630 6.900 -16.762 1.00 84.50 83 ALA A N 1
ATOM 666 C CA . ALA A 1 83 ? -7.237 5.887 -17.735 1.00 84.50 83 ALA A CA 1
ATOM 667 C C . ALA A 1 83 ? -8.426 5.052 -18.258 1.00 84.50 83 ALA A C 1
ATOM 669 O O . ALA A 1 83 ? -8.264 4.286 -19.204 1.00 84.50 83 ALA A O 1
ATOM 670 N N . ARG A 1 84 ? -9.637 5.256 -17.709 1.00 86.19 84 ARG A N 1
ATOM 671 C CA . ARG A 1 84 ? -10.869 4.517 -18.039 1.00 86.19 84 ARG A CA 1
ATOM 672 C C . ARG A 1 84 ? -10.740 3.008 -17.813 1.00 86.19 84 ARG A C 1
ATOM 674 O O . ARG A 1 84 ? -11.370 2.219 -18.515 1.00 86.19 84 ARG A O 1
ATOM 681 N N . CYS A 1 85 ? -9.949 2.619 -16.820 1.00 83.69 85 CYS A N 1
ATOM 682 C CA . CYS A 1 85 ? -9.773 1.225 -16.446 1.00 83.69 85 CYS A CA 1
ATOM 683 C C . CYS A 1 85 ? -11.043 0.707 -15.760 1.00 83.69 85 CYS A C 1
ATOM 685 O O . CYS A 1 85 ? -11.637 1.381 -14.914 1.00 83.69 85 CYS A O 1
ATOM 687 N N . SER A 1 86 ? -11.464 -0.499 -16.128 1.00 80.88 86 SER A N 1
ATOM 688 C CA . SER A 1 86 ? -12.641 -1.180 -15.582 1.00 80.88 86 SER A CA 1
ATOM 689 C C . SER A 1 86 ? -12.246 -2.574 -15.109 1.00 80.88 86 SER A C 1
ATOM 691 O O . SER A 1 86 ? -11.413 -3.197 -15.756 1.00 80.88 86 SER A O 1
ATOM 693 N N . ASP A 1 87 ? -12.873 -3.074 -14.043 1.00 84.44 87 ASP A N 1
ATOM 694 C CA . ASP A 1 87 ? -12.565 -4.387 -13.442 1.00 84.44 87 ASP A CA 1
ATOM 695 C C . ASP A 1 87 ? -11.122 -4.508 -12.911 1.00 84.44 87 ASP A C 1
ATOM 697 O O . ASP A 1 87 ? -10.353 -5.407 -13.250 1.00 84.44 87 ASP A O 1
ATOM 701 N N . VAL A 1 88 ? -10.739 -3.549 -12.063 1.00 86.12 88 VAL A N 1
ATOM 702 C CA . VAL A 1 88 ? -9.420 -3.516 -11.422 1.00 86.12 88 VAL A CA 1
ATOM 703 C C . VAL A 1 88 ? -9.424 -4.373 -10.158 1.00 86.12 88 VAL A C 1
ATOM 705 O O . VAL A 1 88 ? -10.256 -4.186 -9.267 1.00 86.12 88 VAL A O 1
ATOM 708 N N . THR A 1 89 ? -8.445 -5.269 -10.035 1.00 90.25 89 THR A N 1
ATOM 709 C CA . THR A 1 89 ? -8.213 -6.045 -8.811 1.00 90.25 89 THR A CA 1
ATOM 710 C C . THR A 1 89 ? -7.074 -5.429 -8.008 1.00 90.25 89 THR A C 1
ATOM 712 O O . THR A 1 89 ? -5.928 -5.421 -8.451 1.00 90.25 89 THR A O 1
ATOM 715 N N . LEU A 1 90 ? -7.378 -4.943 -6.802 1.00 91.00 90 LEU A N 1
ATOM 716 C CA . LEU A 1 90 ? -6.387 -4.376 -5.889 1.00 91.00 90 LEU A CA 1
ATOM 717 C C . LEU A 1 90 ? -5.957 -5.399 -4.833 1.00 91.00 90 LEU A C 1
ATOM 719 O O . LEU A 1 90 ? -6.798 -5.989 -4.154 1.00 91.00 90 LEU A O 1
ATOM 723 N N . ILE A 1 91 ? -4.647 -5.587 -4.671 1.00 93.62 91 ILE A N 1
ATOM 724 C CA . ILE A 1 91 ? -4.057 -6.525 -3.712 1.00 93.62 91 ILE A CA 1
ATOM 725 C C . ILE A 1 91 ? -3.001 -5.790 -2.890 1.00 93.62 91 ILE A C 1
ATOM 727 O O . ILE A 1 91 ? -2.072 -5.201 -3.441 1.00 93.62 91 ILE A O 1
ATOM 731 N N . ARG A 1 92 ? -3.119 -5.854 -1.560 1.00 93.31 92 ARG A N 1
ATOM 732 C CA . ARG A 1 92 ? -2.073 -5.371 -0.653 1.00 93.31 92 ARG A CA 1
ATOM 733 C C . ARG A 1 92 ? -1.129 -6.508 -0.291 1.00 93.31 92 ARG A C 1
ATOM 735 O O . ARG A 1 92 ? -1.571 -7.526 0.234 1.00 93.31 92 ARG A O 1
ATOM 742 N N . ILE A 1 93 ? 0.163 -6.296 -0.504 1.00 93.88 93 ILE A N 1
ATOM 743 C CA . ILE A 1 93 ? 1.231 -7.214 -0.113 1.00 93.88 93 ILE A CA 1
ATOM 744 C C . ILE A 1 93 ? 2.057 -6.531 0.971 1.00 93.88 93 ILE A C 1
ATOM 746 O O . ILE A 1 93 ? 2.577 -5.427 0.800 1.00 93.88 93 ILE A O 1
ATOM 750 N N . GLY A 1 94 ? 2.165 -7.183 2.119 1.00 92.69 94 GLY A N 1
ATOM 751 C CA . GLY A 1 94 ? 2.852 -6.622 3.268 1.00 92.69 94 GLY A CA 1
ATOM 752 C C . GLY A 1 94 ? 3.324 -7.693 4.229 1.00 92.69 94 GLY A C 1
ATOM 753 O O . GLY A 1 94 ? 3.071 -8.880 4.050 1.00 92.69 94 GLY A O 1
ATOM 754 N N . THR A 1 95 ? 4.024 -7.239 5.258 1.00 92.81 95 THR A N 1
ATOM 755 C CA . THR A 1 95 ? 4.440 -8.071 6.380 1.00 92.81 95 THR A CA 1
ATOM 756 C C . THR A 1 95 ? 3.450 -7.906 7.529 1.00 92.81 95 THR A C 1
ATOM 758 O O . THR A 1 95 ? 2.882 -6.830 7.729 1.00 92.81 95 THR A O 1
ATOM 761 N N . CYS A 1 96 ? 3.239 -8.969 8.297 1.00 91.31 96 CYS A N 1
ATOM 762 C CA . CYS A 1 96 ? 2.391 -8.955 9.484 1.00 91.31 96 CYS A CA 1
ATOM 763 C C . CYS A 1 96 ? 2.973 -9.862 10.572 1.00 91.31 96 CYS A C 1
ATOM 765 O O . CYS A 1 96 ? 3.732 -10.784 10.279 1.00 91.31 96 CYS A O 1
ATOM 767 N N . GLY A 1 97 ? 2.602 -9.602 11.825 1.00 93.25 97 GLY A N 1
ATOM 768 C CA . GLY A 1 97 ? 2.854 -10.529 12.925 1.00 93.25 97 GLY A CA 1
ATOM 769 C C . GLY A 1 97 ? 1.773 -11.604 12.947 1.00 93.25 97 GLY A C 1
ATOM 770 O O . GLY A 1 97 ? 0.594 -11.275 13.070 1.00 93.25 97 GLY A O 1
ATOM 771 N N . GLY A 1 98 ? 2.168 -12.866 12.802 1.00 91.44 98 GLY A N 1
ATOM 772 C CA . GLY A 1 98 ? 1.269 -14.007 12.949 1.00 91.44 98 GLY A CA 1
ATOM 773 C C . GLY A 1 98 ? 1.012 -14.334 14.421 1.00 91.44 98 GLY A C 1
ATOM 774 O O . GLY A 1 98 ? 1.909 -14.206 15.251 1.00 91.44 98 GLY A O 1
ATOM 775 N N . ILE A 1 99 ? -0.207 -14.762 14.745 1.00 93.44 99 ILE A N 1
ATOM 776 C CA . ILE A 1 99 ? -0.578 -15.266 16.074 1.00 93.44 99 ILE A CA 1
ATOM 777 C C . ILE A 1 99 ? -0.945 -16.737 15.909 1.00 93.44 99 ILE A C 1
ATOM 779 O O . ILE A 1 99 ? -1.821 -17.052 15.109 1.00 93.44 99 ILE A O 1
ATOM 783 N N . GLY A 1 100 ? -0.274 -17.629 16.643 1.00 94.25 100 GLY A N 1
ATOM 784 C CA . GLY A 1 100 ? -0.547 -19.070 16.576 1.00 94.25 100 GLY A CA 1
ATOM 785 C C . GLY A 1 100 ? -0.216 -19.715 15.225 1.00 94.25 100 GLY A C 1
ATOM 786 O O . GLY A 1 100 ? -0.811 -20.730 14.881 1.00 94.25 100 GLY A O 1
ATOM 787 N N . VAL A 1 101 ? 0.700 -19.119 14.457 1.00 94.06 101 VAL A N 1
ATOM 788 C CA . VAL A 1 101 ? 1.168 -19.634 13.163 1.00 94.06 101 VAL A CA 1
ATOM 789 C C . VAL A 1 101 ? 2.688 -19.620 13.107 1.00 94.06 101 VAL A C 1
ATOM 791 O O . VAL A 1 101 ? 3.329 -18.781 13.745 1.00 94.06 101 VAL A O 1
ATOM 794 N N . ASP A 1 102 ? 3.253 -20.530 12.318 1.00 94.81 102 ASP A N 1
ATOM 795 C CA . ASP A 1 102 ? 4.696 -20.638 12.147 1.00 94.81 102 ASP A CA 1
ATOM 796 C C . ASP A 1 102 ? 5.276 -19.425 11.409 1.00 94.81 102 ASP A C 1
ATOM 798 O O . ASP A 1 102 ? 4.615 -18.764 10.594 1.00 94.81 102 ASP A O 1
ATOM 802 N N . VAL A 1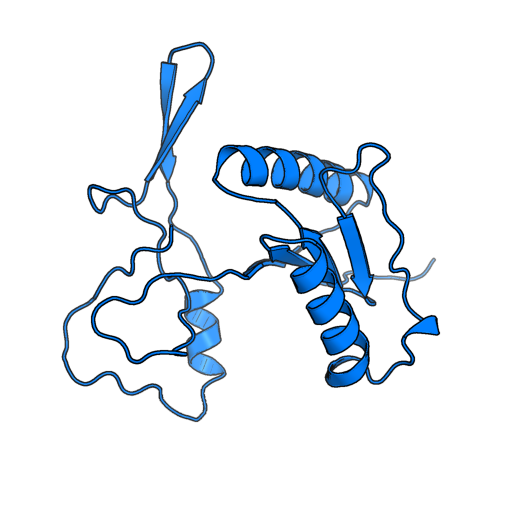 103 ? 6.553 -19.143 11.674 1.00 92.38 103 VAL A N 1
ATOM 803 C CA . VAL A 1 103 ? 7.305 -18.097 10.972 1.00 92.38 103 VAL A CA 1
ATOM 804 C C . VAL A 1 103 ? 7.315 -18.394 9.468 1.00 92.38 103 VAL A C 1
ATOM 806 O O . VAL A 1 103 ? 7.415 -19.545 9.054 1.00 92.38 103 VAL A O 1
ATOM 809 N N . ASN A 1 104 ? 7.232 -17.344 8.645 1.00 89.88 104 ASN A N 1
ATOM 810 C CA . ASN A 1 104 ? 7.148 -17.412 7.177 1.00 89.88 104 ASN A CA 1
ATOM 811 C C . ASN A 1 104 ? 5.836 -17.986 6.613 1.00 89.88 104 ASN A C 1
ATOM 813 O O . ASN A 1 104 ? 5.749 -18.249 5.413 1.00 89.88 104 ASN A O 1
ATOM 817 N N . THR A 1 105 ? 4.791 -18.118 7.431 1.00 92.19 105 THR A N 1
ATOM 818 C CA . THR A 1 105 ? 3.451 -18.443 6.928 1.00 92.19 105 THR A CA 1
ATOM 819 C C . THR A 1 105 ? 2.839 -17.248 6.189 1.00 92.19 105 THR A C 1
ATOM 821 O O . THR A 1 105 ? 2.768 -16.139 6.723 1.00 92.19 105 THR A O 1
ATOM 824 N N . VAL A 1 106 ? 2.362 -17.470 4.959 1.00 92.19 106 VAL A N 1
ATOM 825 C CA . VAL A 1 106 ? 1.638 -16.458 4.172 1.00 92.19 106 VAL A CA 1
ATOM 826 C C . VAL A 1 106 ? 0.167 -16.457 4.570 1.00 92.19 106 VAL A C 1
ATOM 828 O O . VAL A 1 106 ? -0.527 -17.460 4.413 1.00 92.19 106 VAL A O 1
ATOM 831 N N . MET A 1 107 ? -0.319 -15.309 5.036 1.00 89.50 107 MET A N 1
ATOM 832 C CA . MET A 1 107 ? -1.709 -15.143 5.458 1.00 89.50 107 MET A CA 1
ATOM 833 C C . MET A 1 107 ? -2.516 -14.391 4.400 1.00 89.50 107 MET A C 1
ATOM 835 O O . MET A 1 107 ? -2.076 -13.370 3.871 1.00 89.50 107 MET A O 1
ATOM 839 N N . VAL A 1 108 ? -3.729 -14.875 4.129 1.00 91.00 108 VAL A N 1
ATOM 840 C CA . VAL A 1 108 ? -4.708 -14.202 3.267 1.00 91.00 108 VAL A CA 1
ATOM 841 C C . VAL A 1 108 ? -5.824 -13.651 4.143 1.00 91.00 108 VAL A C 1
ATOM 843 O O . VAL A 1 108 ? -6.520 -14.403 4.822 1.00 91.00 108 VAL A O 1
ATOM 846 N N . THR A 1 109 ? -5.998 -12.332 4.128 1.00 88.75 109 THR A N 1
ATOM 847 C CA . THR A 1 109 ? -7.008 -11.650 4.942 1.00 88.75 109 THR A CA 1
ATOM 848 C C . THR A 1 109 ? -8.419 -12.018 4.484 1.00 88.75 109 THR A C 1
ATOM 850 O O . THR A 1 109 ? -8.791 -11.765 3.335 1.00 88.75 109 THR A O 1
ATOM 853 N N . SER A 1 110 ? -9.225 -12.575 5.389 1.00 88.19 110 SER A N 1
ATOM 854 C CA . SER A 1 110 ? -10.669 -12.742 5.192 1.00 88.19 110 SER A CA 1
ATOM 855 C C . SER A 1 110 ? -11.422 -11.445 5.493 1.00 88.19 110 SER A C 1
ATOM 857 O O . SER A 1 110 ? -12.242 -11.002 4.689 1.00 88.19 110 SER A O 1
ATOM 859 N N . GLU A 1 111 ? -11.104 -10.823 6.628 1.00 88.00 111 GLU A N 1
ATOM 860 C CA . GLU A 1 111 ? -11.705 -9.589 7.130 1.00 88.00 111 GLU A CA 1
ATOM 861 C C . GLU A 1 111 ? -10.636 -8.721 7.803 1.00 88.00 111 GLU A C 1
ATOM 863 O O . GLU A 1 111 ? -9.736 -9.234 8.465 1.00 88.00 111 GLU A O 1
ATOM 868 N N . ALA A 1 112 ? -10.725 -7.401 7.632 1.00 89.81 112 ALA A N 1
ATOM 869 C CA . ALA A 1 112 ? -9.871 -6.454 8.344 1.00 89.81 112 ALA A CA 1
ATOM 870 C C . ALA A 1 112 ? -10.617 -5.934 9.576 1.00 89.81 112 ALA A C 1
ATOM 872 O O . ALA A 1 112 ? -11.717 -5.397 9.444 1.00 89.81 112 ALA A O 1
ATOM 873 N N . LEU A 1 113 ? -10.030 -6.096 10.760 1.00 91.06 113 LEU A N 1
ATOM 874 C CA . LEU A 1 113 ? -10.668 -5.757 12.032 1.00 91.06 113 LEU A CA 1
ATOM 875 C C . LEU A 1 113 ? -9.978 -4.583 12.732 1.00 91.06 113 LEU A C 1
ATOM 877 O O . LEU A 1 113 ? -8.773 -4.369 12.585 1.00 91.06 113 LEU A O 1
ATOM 881 N N . THR A 1 114 ? -10.737 -3.857 13.551 1.00 91.62 114 THR A N 1
ATOM 882 C CA . THR A 1 114 ? -10.189 -2.913 14.531 1.00 91.62 114 THR A CA 1
ATOM 883 C C . THR A 1 114 ? -9.471 -3.647 15.667 1.00 91.62 114 THR A C 1
ATOM 885 O O . THR A 1 114 ? -9.574 -4.863 15.825 1.00 91.62 114 THR A O 1
ATOM 888 N N . VAL A 1 115 ? -8.791 -2.886 16.531 1.00 89.94 115 VAL A N 1
ATOM 889 C CA . VAL A 1 115 ? -8.215 -3.404 17.788 1.00 89.94 115 VAL A CA 1
ATOM 890 C C . VAL A 1 115 ? -9.282 -4.044 18.691 1.00 89.94 115 VAL A C 1
ATOM 892 O O . VAL A 1 115 ? -8.973 -4.965 19.435 1.00 89.94 115 VAL A O 1
ATOM 895 N N . GLY A 1 116 ? -10.538 -3.594 18.595 1.00 91.69 116 GLY A N 1
ATOM 896 C CA . GLY A 1 116 ? -11.682 -4.173 19.307 1.00 91.69 116 GLY A CA 1
ATOM 897 C C . GLY A 1 116 ? -12.312 -5.386 18.615 1.00 91.69 116 GLY A C 1
ATOM 898 O O . GLY A 1 116 ? -13.406 -5.782 18.998 1.00 91.69 116 GLY A O 1
ATOM 899 N N . PHE A 1 117 ? -11.661 -5.951 17.592 1.00 90.88 117 PHE A N 1
ATOM 900 C CA . PHE A 1 117 ? -12.160 -7.067 16.779 1.00 90.88 117 PHE A CA 1
ATOM 901 C C . PHE A 1 117 ? -13.459 -6.779 16.013 1.00 90.88 117 PHE A C 1
ATOM 903 O O . PHE A 1 117 ? -14.220 -7.690 15.691 1.00 90.88 117 PHE A O 1
ATOM 910 N N . GLU A 1 118 ? -13.704 -5.515 15.673 1.00 91.62 118 GLU A N 1
ATOM 911 C CA . GLU A 1 118 ? -14.887 -5.120 14.910 1.00 91.62 118 GLU A CA 1
ATOM 912 C C . GLU A 1 118 ? -14.554 -4.957 13.414 1.00 91.62 118 GLU A C 1
ATOM 914 O O . GLU A 1 118 ? -13.506 -4.391 13.092 1.00 91.62 118 GLU A O 1
ATOM 919 N N . PRO A 1 119 ? -15.436 -5.363 12.480 1.00 92.81 119 PRO A N 1
ATOM 920 C CA . PRO A 1 119 ? -15.207 -5.279 11.032 1.00 92.81 119 PRO A CA 1
ATOM 921 C C . PRO A 1 119 ? -15.504 -3.877 10.469 1.00 92.81 119 PRO A C 1
ATOM 923 O O . PRO A 1 119 ? -16.292 -3.698 9.534 1.00 92.81 119 PRO A O 1
ATOM 926 N N . TYR A 1 120 ? -14.875 -2.863 11.062 1.00 92.31 120 TYR A N 1
ATOM 927 C CA . TYR A 1 120 ? -15.016 -1.468 10.663 1.00 92.31 120 TYR A CA 1
ATOM 928 C C . TYR A 1 120 ? -13.658 -0.786 10.506 1.00 92.31 120 TYR A C 1
ATOM 930 O O . TYR A 1 120 ? -12.693 -1.069 11.206 1.00 92.31 120 TYR A O 1
ATOM 938 N N . TYR A 1 121 ? -13.602 0.173 9.596 1.00 92.00 121 TYR A N 1
ATOM 939 C CA . TYR A 1 121 ? -12.549 1.156 9.484 1.00 92.00 121 TYR A CA 1
ATOM 940 C C . TYR A 1 121 ? -13.071 2.461 10.082 1.00 92.00 121 TYR A C 1
ATOM 942 O O . TYR A 1 121 ? -13.971 3.105 9.535 1.00 92.00 121 TYR A O 1
ATOM 950 N N . ASN A 1 122 ? -12.525 2.814 11.242 1.00 92.06 122 ASN A N 1
ATOM 951 C CA . ASN A 1 122 ? -12.885 4.026 11.961 1.00 92.06 122 ASN A CA 1
ATOM 952 C C . ASN A 1 122 ? -12.013 5.184 11.456 1.00 92.06 122 ASN A C 1
ATOM 954 O O . ASN A 1 122 ? -10.785 5.108 11.495 1.00 92.06 122 ASN A O 1
ATOM 958 N N . THR A 1 123 ? -12.651 6.252 10.993 1.00 91.44 123 THR A N 1
ATOM 959 C CA . THR A 1 123 ? -12.010 7.486 10.524 1.00 91.44 123 THR A CA 1
ATOM 960 C C . THR A 1 123 ? -12.837 8.699 10.963 1.00 91.44 123 THR A C 1
ATOM 962 O O . THR A 1 123 ? -13.806 8.554 11.708 1.00 91.44 123 THR A O 1
ATOM 965 N N . SER A 1 124 ? -12.467 9.905 10.545 1.00 92.62 124 SER A N 1
ATOM 966 C CA . SER A 1 124 ? -13.253 11.114 10.783 1.00 92.62 124 SER A CA 1
ATOM 967 C C . SER A 1 124 ? -13.294 12.002 9.546 1.00 92.62 124 SER A C 1
ATOM 969 O O . SER A 1 124 ? -12.378 12.008 8.724 1.00 92.62 124 SER A O 1
ATOM 971 N N . SER A 1 125 ? -14.383 12.750 9.400 1.00 92.19 125 SER A N 1
ATOM 972 C CA . SER A 1 125 ? -14.544 13.753 8.351 1.00 92.19 125 SER A CA 1
ATOM 973 C C . SER A 1 125 ? -15.181 14.992 8.957 1.00 92.19 125 SER A C 1
ATOM 975 O O . SER A 1 125 ? -16.205 14.889 9.627 1.00 92.19 125 SER A O 1
ATOM 977 N N . LEU A 1 126 ? -14.554 16.157 8.768 1.00 95.06 126 LEU A N 1
ATOM 978 C CA . LEU A 1 126 ? -15.032 17.438 9.311 1.00 95.06 126 LEU A CA 1
ATOM 979 C C . LEU A 1 126 ? -15.316 17.387 10.830 1.00 95.06 126 LEU A C 1
ATOM 981 O O . LEU A 1 126 ? -16.292 17.950 11.316 1.00 95.06 126 LEU A O 1
ATOM 985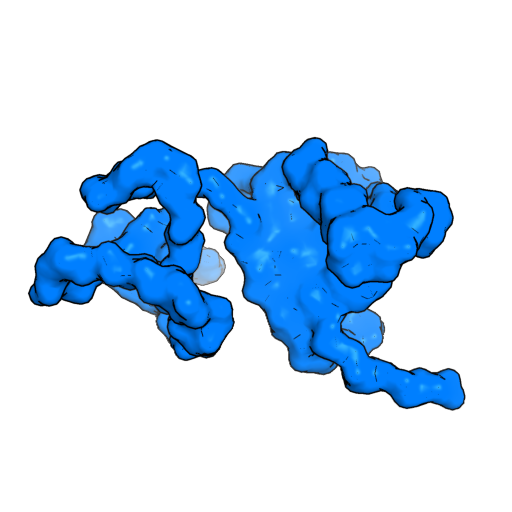 N N . GLY A 1 127 ? -14.478 16.662 11.580 1.00 93.62 127 GLY A N 1
ATOM 986 C CA . GLY A 1 127 ? -14.624 16.487 13.031 1.00 93.62 127 GLY A CA 1
ATOM 987 C C . GLY A 1 127 ? -15.690 15.473 13.462 1.00 93.62 127 GLY A C 1
ATOM 988 O O . GLY A 1 127 ? -15.794 15.189 14.651 1.00 93.62 127 GLY A O 1
ATOM 989 N N . GLN A 1 128 ? -16.442 14.886 12.529 1.00 95.50 128 GLN A N 1
ATOM 990 C CA . GLN A 1 128 ? -17.429 13.849 12.824 1.00 95.50 128 GLN A CA 1
ATOM 991 C C . GLN A 1 128 ? -16.813 12.451 12.685 1.00 95.50 128 GLN A C 1
ATOM 993 O O . GLN A 1 128 ? -16.110 12.192 11.701 1.00 95.50 128 GLN A O 1
ATOM 998 N N . PRO A 1 129 ? -17.059 11.534 13.638 1.00 93.69 129 PRO A N 1
ATOM 999 C CA . PRO A 1 129 ? -16.593 10.159 13.532 1.00 93.69 129 PRO A CA 1
ATOM 1000 C C . PRO A 1 129 ? -17.341 9.421 12.414 1.00 93.69 129 PRO A C 1
ATOM 1002 O O . PRO A 1 129 ? -18.560 9.514 12.289 1.00 93.69 129 PRO A O 1
ATOM 1005 N N . LEU A 1 130 ? -16.605 8.649 11.618 1.00 93.38 130 LEU A N 1
ATOM 1006 C CA . LEU A 1 130 ? -17.126 7.840 10.522 1.00 93.38 130 LEU A CA 1
ATOM 1007 C C . LEU A 1 130 ? -16.683 6.386 10.703 1.00 93.38 130 LEU A C 1
ATOM 1009 O O . LEU A 1 130 ? -15.506 6.107 10.931 1.00 93.38 130 LEU A O 1
ATOM 1013 N N . ARG A 1 131 ? -17.625 5.451 10.567 1.00 92.81 131 ARG A N 1
ATOM 1014 C CA . ARG A 1 131 ? -17.357 4.008 10.596 1.00 92.81 131 ARG A CA 1
ATOM 1015 C C . ARG A 1 131 ? -17.710 3.413 9.242 1.00 92.81 131 ARG A C 1
ATOM 1017 O O . ARG A 1 131 ? -18.873 3.409 8.851 1.00 92.81 131 ARG A O 1
ATOM 1024 N N . LEU A 1 132 ? -16.702 2.930 8.528 1.00 89.62 132 LEU A N 1
ATOM 1025 C CA . LEU A 1 132 ? -16.854 2.319 7.210 1.00 89.62 132 LEU A CA 1
ATOM 1026 C C . LEU A 1 132 ? -16.730 0.796 7.341 1.00 89.62 132 LEU A C 1
ATOM 1028 O O . LEU A 1 132 ? -15.795 0.342 7.992 1.00 89.62 132 LEU A O 1
ATOM 1032 N N . PRO A 1 133 ? -17.629 -0.020 6.774 1.00 91.25 133 PRO A N 1
ATOM 1033 C CA . PRO A 1 133 ? -17.498 -1.473 6.855 1.00 91.25 133 PRO A CA 1
ATOM 1034 C C . PRO A 1 133 ? -16.275 -1.957 6.061 1.00 91.25 133 PRO A C 1
ATOM 1036 O O . PRO A 1 133 ? -16.039 -1.507 4.941 1.00 91.25 133 PRO A O 1
ATOM 1039 N N . THR A 1 134 ? -15.509 -2.897 6.617 1.00 86.94 134 THR A N 1
ATOM 1040 C CA . THR A 1 134 ? -14.331 -3.496 5.949 1.00 86.94 134 THR A CA 1
ATOM 1041 C C . THR A 1 134 ? -14.650 -4.800 5.210 1.00 86.94 134 THR A C 1
ATOM 1043 O O . THR A 1 134 ? -13.802 -5.342 4.497 1.00 86.94 134 THR A O 1
ATOM 1046 N N . GLY A 1 135 ? -15.872 -5.321 5.356 1.00 71.50 135 GLY A N 1
ATOM 1047 C CA . GLY A 1 135 ? -16.291 -6.594 4.775 1.00 71.50 135 GLY A CA 1
ATOM 1048 C C . GLY A 1 135 ? -16.704 -6.487 3.305 1.00 71.50 135 GLY A C 1
ATOM 1049 O O . GLY A 1 135 ? -17.732 -5.892 3.003 1.00 71.50 135 GLY A O 1
ATOM 1050 N N . SER A 1 136 ? -15.924 -7.095 2.397 1.00 55.62 136 SER A N 1
ATOM 1051 C CA . SER A 1 136 ? -16.383 -7.719 1.128 1.00 55.62 136 SER A CA 1
ATOM 1052 C C . SER A 1 136 ? -15.231 -8.251 0.242 1.00 55.62 136 SER A C 1
ATOM 1054 O O . SER A 1 136 ? -15.302 -8.192 -0.987 1.00 55.62 136 SER A O 1
ATOM 1056 N N . CYS A 1 137 ? -14.156 -8.816 0.811 1.00 51.25 137 CYS A N 1
ATOM 1057 C CA . CYS A 1 137 ? -13.094 -9.402 -0.020 1.00 51.25 137 CYS A CA 1
ATOM 1058 C C . CYS A 1 137 ? -13.576 -10.701 -0.701 1.00 51.25 137 CYS A C 1
ATOM 1060 O O . CYS A 1 137 ? -13.611 -11.773 -0.095 1.00 51.25 137 CYS A O 1
ATOM 1062 N N . ARG A 1 138 ? -13.942 -10.629 -1.990 1.00 52.44 138 ARG A N 1
ATOM 1063 C CA . ARG A 1 138 ? -14.311 -11.814 -2.796 1.00 52.44 138 ARG A CA 1
ATOM 1064 C C . ARG A 1 138 ? -13.108 -12.722 -3.088 1.00 52.44 138 ARG A C 1
ATOM 1066 O O . ARG A 1 138 ? -13.292 -13.921 -3.284 1.00 52.44 138 ARG A O 1
ATOM 1073 N N . LEU A 1 139 ? -11.889 -12.173 -3.098 1.00 51.03 139 LEU A N 1
ATOM 1074 C CA . LEU A 1 139 ? -10.664 -12.894 -3.466 1.00 51.03 139 LEU A CA 1
ATOM 1075 C C . LEU A 1 139 ? -10.255 -13.940 -2.417 1.00 51.03 139 LEU A C 1
ATOM 1077 O O . LEU A 1 139 ? -9.859 -15.042 -2.789 1.00 51.03 139 LEU A O 1
ATOM 1081 N N . GLY A 1 140 ? -10.455 -13.659 -1.123 1.00 49.34 140 GLY A N 1
ATOM 1082 C CA . GLY A 1 140 ? -10.213 -14.631 -0.047 1.00 49.34 140 GLY A CA 1
ATOM 1083 C C . GLY A 1 140 ? -11.038 -15.917 -0.191 1.00 49.34 140 GLY A C 1
ATOM 1084 O O . GLY A 1 140 ? -10.591 -16.984 0.214 1.00 49.34 140 GLY A O 1
ATOM 1085 N N . ARG A 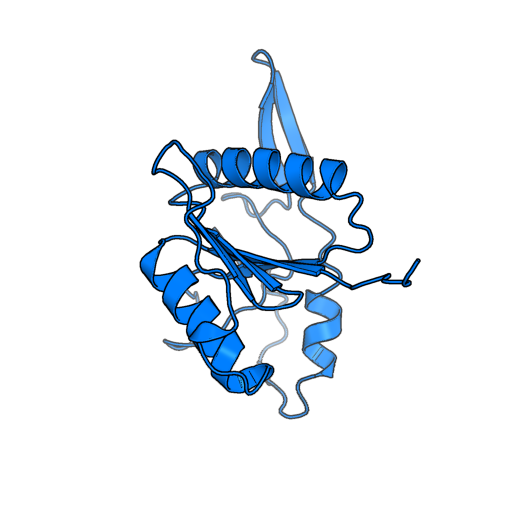1 141 ? -12.204 -15.846 -0.853 1.00 41.50 141 ARG A N 1
ATOM 1086 C CA . ARG A 1 141 ? -13.052 -17.014 -1.154 1.00 41.50 141 ARG A CA 1
ATOM 1087 C C . ARG A 1 141 ? -12.635 -17.784 -2.413 1.00 41.50 141 ARG A C 1
ATOM 1089 O O . ARG A 1 141 ? -13.056 -18.922 -2.568 1.00 41.50 141 ARG A O 1
ATOM 1096 N N . ARG A 1 142 ? -11.867 -17.168 -3.322 1.00 37.69 142 ARG A N 1
ATOM 1097 C CA . ARG A 1 142 ? -11.351 -17.802 -4.553 1.00 37.69 142 ARG A CA 1
ATOM 1098 C C . ARG A 1 142 ? -9.940 -18.367 -4.377 1.00 37.69 142 ARG A C 1
ATOM 1100 O O . ARG A 1 142 ? -9.598 -19.347 -5.023 1.00 37.69 142 ARG A O 1
ATOM 1107 N N . SER A 1 143 ? -9.116 -17.790 -3.503 1.00 43.00 143 SER A N 1
ATOM 1108 C CA . SER A 1 143 ? -7.749 -18.291 -3.283 1.00 43.00 143 SER A CA 1
ATOM 1109 C C . SER A 1 143 ? -7.730 -19.698 -2.661 1.00 43.00 143 SER A C 1
ATOM 1111 O O . SER A 1 143 ? -6.840 -20.496 -2.941 1.00 43.00 143 SER A O 1
ATOM 1113 N N . SER A 1 144 ? -8.776 -20.058 -1.910 1.00 38.56 144 SER A N 1
ATOM 1114 C CA . SER A 1 144 ? -8.981 -21.415 -1.393 1.00 38.56 144 SER A CA 1
ATOM 1115 C C . SER A 1 144 ? -9.219 -22.474 -2.480 1.00 38.56 144 SER A C 1
ATOM 1117 O O . SER A 1 144 ? -8.998 -23.649 -2.210 1.00 38.56 144 SER A O 1
ATOM 1119 N N . SER A 1 145 ? -9.621 -22.104 -3.706 1.00 27.98 145 SER A N 1
ATOM 1120 C CA . SER A 1 145 ? -9.816 -23.069 -4.804 1.00 27.98 145 SER A CA 1
ATOM 1121 C C . SER A 1 145 ? -8.574 -23.290 -5.674 1.00 27.98 145 SER A C 1
ATOM 1123 O O . SER A 1 145 ? -8.534 -24.256 -6.427 1.00 27.98 145 SER A O 1
ATOM 1125 N N . VAL A 1 146 ? -7.553 -22.428 -5.583 1.00 35.59 146 VAL A N 1
ATOM 1126 C CA . VAL A 1 146 ? -6.269 -22.604 -6.301 1.00 35.59 146 VAL A CA 1
ATOM 1127 C C . VAL A 1 146 ? -5.292 -23.484 -5.496 1.00 35.59 146 VAL A C 1
ATOM 1129 O O . VAL A 1 146 ? -4.297 -23.978 -6.022 1.00 35.59 146 VAL A O 1
ATOM 1132 N N . GLN A 1 147 ? -5.605 -23.777 -4.231 1.00 30.92 147 GLN A N 1
ATOM 1133 C CA . GLN A 1 147 ? -4.825 -24.667 -3.374 1.00 30.92 147 GLN A CA 1
ATOM 1134 C C . GLN A 1 147 ? -5.242 -26.137 -3.539 1.00 30.92 147 GLN A C 1
ATOM 1136 O O . GLN A 1 147 ? -5.846 -26.741 -2.659 1.00 30.92 147 GLN A O 1
ATOM 1141 N N . GLY A 1 148 ? -4.791 -26.758 -4.633 1.00 24.19 148 GLY A N 1
ATOM 1142 C CA . GLY A 1 148 ? -4.675 -28.223 -4.756 1.00 24.19 148 GLY A CA 1
ATOM 1143 C C . GLY A 1 148 ? -3.656 -28.863 -3.790 1.00 24.19 148 GLY A C 1
ATOM 1144 O O . GLY A 1 148 ? -3.362 -30.049 -3.888 1.00 24.19 148 GLY A O 1
ATOM 1145 N N . ARG A 1 149 ? -3.114 -28.092 -2.840 1.00 23.62 149 ARG A N 1
ATOM 1146 C CA . ARG A 1 149 ? -2.451 -28.567 -1.621 1.00 23.62 149 ARG A CA 1
ATOM 1147 C C . ARG A 1 149 ? -3.035 -27.800 -0.440 1.00 23.62 149 ARG A C 1
ATOM 1149 O O . ARG A 1 149 ? -2.595 -26.711 -0.091 1.00 23.62 149 ARG A O 1
ATOM 1156 N N . GLN A 1 150 ? -4.094 -28.393 0.084 1.00 23.97 150 GLN A N 1
ATOM 1157 C CA . GLN A 1 150 ? -4.760 -28.157 1.356 1.00 23.97 150 GLN A CA 1
ATOM 1158 C C . GLN A 1 150 ? -3.837 -27.538 2.426 1.00 23.97 150 GLN A C 1
ATOM 1160 O O . GLN A 1 150 ? -2.998 -28.231 2.998 1.00 23.97 150 GLN A O 1
ATOM 1165 N N . LEU A 1 151 ? -4.029 -26.254 2.753 1.00 27.09 151 LEU A N 1
ATOM 1166 C CA . LEU A 1 151 ? -3.648 -25.740 4.071 1.00 27.09 151 LEU A CA 1
ATOM 1167 C C . LEU A 1 151 ? -4.694 -26.250 5.066 1.00 27.09 151 LEU A C 1
ATOM 1169 O O . LEU A 1 151 ? -5.718 -25.623 5.328 1.00 27.09 151 LEU A O 1
ATOM 1173 N N . TYR A 1 152 ? -4.461 -27.470 5.540 1.00 25.28 152 TYR A N 1
ATOM 1174 C CA . TYR A 1 152 ? -5.182 -28.074 6.648 1.00 25.28 152 TYR A CA 1
ATOM 1175 C C . TYR A 1 152 ? -4.817 -27.320 7.933 1.00 25.28 152 TYR A C 1
ATOM 1177 O O . TYR A 1 152 ? -3.680 -27.398 8.390 1.00 25.28 152 TYR A O 1
ATOM 1185 N N . VAL A 1 153 ? -5.774 -26.596 8.514 1.00 33.47 153 VAL A N 1
ATOM 1186 C CA . VAL A 1 153 ? -5.675 -26.101 9.894 1.00 33.47 153 VAL A CA 1
ATOM 1187 C C . VAL A 1 153 ? -6.479 -27.068 10.771 1.00 33.47 153 VAL A C 1
ATOM 1189 O O . VAL A 1 153 ? -7.710 -27.076 10.672 1.00 33.47 153 VAL A O 1
ATOM 1192 N N . PRO A 1 154 ? -5.843 -27.923 11.596 1.00 23.98 154 PRO A N 1
ATOM 1193 C CA . PRO A 1 154 ? -6.569 -28.721 12.572 1.00 23.98 154 PRO A CA 1
ATOM 1194 C C . PRO A 1 154 ? -7.071 -27.806 13.693 1.00 23.98 154 PRO A C 1
ATOM 1196 O O . PRO A 1 154 ? -6.282 -27.154 14.370 1.00 23.98 154 PRO A O 1
ATOM 1199 N N . GLY A 1 155 ? -8.388 -27.779 13.902 1.00 26.45 155 GLY A N 1
ATOM 1200 C CA . GLY A 1 155 ? -9.024 -27.094 15.031 1.00 26.45 155 GLY A CA 1
ATOM 1201 C C . GLY A 1 155 ? -10.106 -26.114 14.589 1.00 26.45 155 GLY A C 1
ATOM 1202 O O . GLY A 1 155 ? -9.820 -24.999 14.166 1.00 26.45 155 GLY A O 1
ATOM 1203 N N . GLY A 1 156 ? -11.367 -26.537 14.699 1.00 28.12 156 GLY A N 1
ATOM 1204 C CA . GLY A 1 156 ? -12.566 -25.792 14.305 1.00 28.12 156 GLY A CA 1
ATOM 1205 C C . GLY A 1 156 ? -12.865 -24.550 15.150 1.00 28.12 156 GLY A C 1
ATOM 1206 O O . GLY A 1 156 ? -13.877 -24.498 15.840 1.00 28.12 156 GLY A O 1
ATOM 1207 N N . GLN A 1 157 ? -12.024 -23.525 15.055 1.00 25.05 157 GLN A N 1
ATOM 1208 C CA . GLN A 1 157 ? -12.298 -22.180 15.553 1.00 25.05 157 GLN A CA 1
ATOM 1209 C C . GLN A 1 157 ? -12.122 -21.212 14.380 1.00 25.05 157 GLN A C 1
ATOM 1211 O O . GLN A 1 157 ? -11.036 -21.101 13.812 1.00 25.05 157 GLN A O 1
ATOM 1216 N N . ARG A 1 158 ? -13.199 -20.520 13.982 1.00 29.64 158 ARG A N 1
ATOM 1217 C CA . ARG A 1 158 ? -13.110 -19.399 13.037 1.00 29.64 158 ARG A CA 1
ATOM 1218 C C . ARG A 1 158 ? -12.274 -18.302 13.693 1.00 29.64 158 ARG A C 1
ATOM 1220 O O . ARG A 1 158 ? -12.785 -17.559 14.522 1.00 29.64 158 ARG A O 1
ATOM 1227 N N . GLN A 1 159 ? -10.996 -18.217 13.348 1.00 28.08 159 GLN A N 1
ATOM 1228 C CA . GLN A 1 159 ? -10.151 -17.115 13.787 1.00 28.08 159 GLN A CA 1
ATOM 1229 C C . GLN A 1 159 ? -10.255 -15.991 12.758 1.00 28.08 159 GLN A C 1
ATOM 1231 O O . GLN A 1 159 ? -9.781 -16.115 11.628 1.00 28.08 159 GLN A O 1
ATOM 1236 N N . ASN A 1 160 ? -10.917 -14.900 13.143 1.00 28.70 160 ASN A N 1
ATOM 1237 C CA . ASN A 1 160 ? -10.891 -13.667 12.370 1.00 28.70 160 ASN A CA 1
ATOM 1238 C C . ASN A 1 160 ? -9.490 -13.072 12.511 1.00 28.70 160 ASN A C 1
ATOM 1240 O O . ASN A 1 160 ? -9.100 -12.619 13.589 1.00 28.70 160 ASN A O 1
ATOM 1244 N N . LEU A 1 161 ? -8.698 -13.158 11.446 1.00 34.50 161 LEU A N 1
ATOM 1245 C CA . LEU A 1 161 ? -7.283 -12.848 11.528 1.00 34.50 161 LEU A CA 1
ATOM 1246 C C . LEU A 1 161 ? -7.034 -11.346 11.354 1.00 34.50 161 LEU A C 1
ATOM 1248 O O . LEU A 1 161 ? -7.354 -10.749 10.329 1.00 34.50 161 LEU A O 1
ATOM 1252 N N . LEU A 1 162 ? -6.416 -10.764 12.376 1.00 29.56 162 LEU A N 1
ATOM 1253 C CA . LEU A 1 162 ? -6.004 -9.371 12.467 1.00 29.56 162 LEU A CA 1
ATOM 1254 C C . LEU A 1 162 ? -4.918 -9.047 11.428 1.00 29.56 162 LEU A C 1
ATOM 1256 O O . LEU A 1 162 ? -3.732 -9.289 11.651 1.00 29.56 162 LEU A O 1
ATOM 1260 N N . CYS A 1 163 ? -5.302 -8.435 10.312 1.00 28.52 163 CYS A N 1
ATOM 1261 C CA . CYS A 1 163 ? -4.355 -7.722 9.459 1.00 28.52 163 CYS A CA 1
ATOM 1262 C C . CYS A 1 163 ? -4.364 -6.234 9.823 1.00 28.52 163 CYS A C 1
ATOM 1264 O O . CYS A 1 163 ? -5.371 -5.557 9.628 1.00 28.52 163 CYS A O 1
ATOM 1266 N N . ARG A 1 164 ? -3.237 -5.755 10.365 1.00 26.94 164 ARG A N 1
ATOM 1267 C CA . ARG A 1 164 ? -2.954 -4.324 10.561 1.00 26.94 164 ARG A CA 1
ATOM 1268 C C . ARG A 1 164 ? -2.704 -3.605 9.241 1.00 26.94 164 ARG A C 1
ATOM 1270 O O . ARG A 1 164 ? -2.079 -4.221 8.340 1.00 26.94 164 ARG A O 1
#

Radius of gyration: 17.79 Å; chains: 1; bounding box: 32×46×52 Å

Foldseek 3Di:
DDDDPDAAEEEEEADPVVLVVVLCCCLCPVVVHDPVVWPQDQPDPPNLKGWTDRPSYIGMYQHDDDVSNVVVVVVVVVVCVVVVHDNYHYDYDYDDDDDPDDPPDDDDAQAEADPVRHQWDWDDDPNHIDTHGRDDPPVVVVVCVVCPPDPDDPDPDPDNDHDD

Sequence (164 aa):
NKDRHHNEFVLVGGTRERMETLARHLATSILGRAEEDFSFDHSFQNSRYSGYLVGPIFCVNHGIGNPSLSVALHEIFRLLYRARCSDVTLIRIGTCGGIGVDVNTVMVTSEALTVGFEPYYNTSSLGQPLRLPTGSCRLGRRSSSVQGRQLYVPGGQRQNLLCR

Secondary structure (DSSP, 8-state):
--------EEEEES-HHHHHHHHHHHHHHTT---GGGSB-----SSTT--EEEETTEEEEE--SHHHHHHHHHHHHHHHHHHTT--SPEEEEE-----SSS-TTPPP--S----TTS-SEEEEEETTEEEEEE----SHHHHHHHH-SS-----S---------

Organism: Biomphalaria pfeifferi (NCBI:txid112525)

pLDDT: mean 74.94, std 23.4, range [23.62, 95.5]